Protein AF-D3FX40-F1 (afdb_monomer)

Organism: Alkalihalophilus pseudofirmus (strain ATCC BAA-2126 / JCM 17055 / OF4) (NCBI:txid398511)

Solvent-accessible surface area (backbone atoms only — not comparable to full-atom values): 7999 Å² total; per-residue (Å²): 131,89,58,64,46,69,44,58,68,62,71,61,74,49,75,38,44,51,68,60,47,36,52,53,53,48,54,46,48,52,51,49,53,47,35,70,75,65,71,54,86,70,60,86,61,83,79,77,62,62,65,38,66,39,65,42,65,56,56,51,34,35,78,68,66,75,41,50,59,58,32,46,49,54,51,53,51,51,36,50,46,24,60,74,68,75,34,56,63,35,71,66,56,57,68,57,53,33,62,36,25,64,44,52,60,68,56,53,53,51,29,52,58,46,37,42,71,72,63,60,29,44,78,46,97,52,88,62,24,38,27,42,64,82,50,37,80,78,77,111

Secondary structure (DSSP, 8-state):
---EEEEEGGGGSS-B-HHHHHHHHHHHHHHHHHHHHH-----TTTT---EEEEETHHHHHHHTTSS-HHHHHHHHHHHHHHHHHT-SEEE--HHHHHHHBS--HHHHHHHHHHHHHTTSEEE-SSTTEEEEHHHHHHH-

Structure (mmCIF, N/CA/C/O backbone):
data_AF-D3FX40-F1
#
_entry.id   AF-D3FX40-F1
#
loop_
_atom_site.group_PDB
_atom_site.id
_atom_site.type_symbol
_atom_site.label_atom_id
_atom_site.label_alt_id
_atom_site.label_comp_id
_atom_site.label_asym_id
_atom_site.label_entity_id
_atom_site.label_seq_id
_atom_site.pdbx_PDB_ins_code
_atom_site.Cartn_x
_atom_site.Cartn_y
_atom_site.Cartn_z
_atom_site.occupancy
_atom_site.B_iso_or_equiv
_atom_site.auth_seq_id
_atom_site.auth_comp_id
_atom_site.auth_asym_id
_atom_site.auth_atom_id
_atom_site.pdbx_PDB_model_num
ATOM 1 N N . MET A 1 1 ? 12.393 -17.146 1.574 1.00 47.09 1 MET A N 1
ATOM 2 C CA . MET A 1 1 ? 13.129 -15.875 1.723 1.00 47.09 1 MET A CA 1
ATOM 3 C C . MET A 1 1 ? 12.107 -14.792 1.433 1.00 47.09 1 MET A C 1
ATOM 5 O O . MET A 1 1 ? 11.346 -14.981 0.495 1.00 47.09 1 MET A O 1
ATOM 9 N N . LEU A 1 2 ? 11.959 -13.792 2.302 1.00 58.12 2 LEU A N 1
ATOM 10 C CA . LEU A 1 2 ? 11.044 -12.677 2.045 1.00 58.12 2 LEU A CA 1
ATOM 11 C C . LEU A 1 2 ? 11.706 -11.783 1.001 1.00 58.12 2 LEU A C 1
ATOM 13 O O . LEU A 1 2 ? 12.700 -11.129 1.311 1.00 58.12 2 LEU A O 1
ATOM 17 N N . ASP A 1 3 ? 11.183 -11.798 -0.220 1.00 81.44 3 ASP A N 1
ATOM 18 C CA . ASP A 1 3 ? 11.642 -10.888 -1.261 1.00 81.44 3 ASP A CA 1
ATOM 19 C C . ASP A 1 3 ? 11.013 -9.523 -0.992 1.00 81.44 3 ASP A C 1
ATOM 21 O O . ASP A 1 3 ? 9.795 -9.347 -1.072 1.00 81.44 3 ASP A O 1
ATOM 25 N N . LEU A 1 4 ? 11.844 -8.555 -0.617 1.00 87.00 4 LEU A N 1
ATOM 26 C CA . LEU A 1 4 ? 11.444 -7.186 -0.310 1.00 87.00 4 LEU A CA 1
ATOM 27 C C . LEU A 1 4 ? 12.055 -6.256 -1.349 1.00 87.00 4 LEU A C 1
ATOM 29 O O . LEU A 1 4 ? 13.220 -6.416 -1.709 1.00 87.00 4 LEU A O 1
ATOM 33 N N . PHE A 1 5 ? 11.304 -5.239 -1.748 1.00 89.06 5 PHE A N 1
ATOM 34 C CA . PHE A 1 5 ? 11.846 -4.109 -2.488 1.00 89.06 5 PHE A CA 1
ATOM 35 C C . PHE A 1 5 ? 11.755 -2.838 -1.648 1.00 89.06 5 PHE A C 1
ATOM 37 O O . PHE A 1 5 ? 10.971 -2.723 -0.702 1.00 89.06 5 PHE A O 1
ATOM 44 N N . ILE A 1 6 ? 12.632 -1.895 -1.957 1.00 90.06 6 ILE A N 1
ATOM 45 C CA . ILE A 1 6 ? 12.863 -0.692 -1.168 1.00 90.06 6 ILE A CA 1
ATOM 46 C C . ILE A 1 6 ? 12.183 0.485 -1.858 1.00 90.06 6 ILE A C 1
ATOM 48 O O . ILE A 1 6 ? 12.378 0.698 -3.052 1.00 90.06 6 ILE A O 1
ATOM 52 N N . LEU A 1 7 ? 11.419 1.276 -1.110 1.00 92.06 7 LEU A N 1
ATOM 53 C CA . LEU A 1 7 ? 10.817 2.511 -1.610 1.00 92.06 7 LEU A CA 1
ATOM 54 C C . LEU A 1 7 ? 11.226 3.719 -0.758 1.00 92.06 7 LEU A C 1
ATOM 56 O O . LEU A 1 7 ? 11.371 3.596 0.464 1.00 92.06 7 LEU A O 1
ATOM 60 N N . PRO A 1 8 ? 11.385 4.905 -1.371 1.00 92.25 8 PRO A N 1
ATOM 61 C CA . PRO A 1 8 ? 11.698 6.128 -0.646 1.00 92.25 8 PRO A CA 1
ATOM 62 C C . PRO A 1 8 ? 10.507 6.578 0.204 1.00 92.25 8 PRO A C 1
ATOM 64 O O . PRO A 1 8 ? 9.361 6.598 -0.249 1.00 92.25 8 PRO A O 1
ATOM 67 N N . THR A 1 9 ? 10.766 7.023 1.434 1.00 91.81 9 THR A N 1
ATOM 68 C CA . THR A 1 9 ? 9.706 7.542 2.324 1.00 91.81 9 THR A CA 1
ATOM 69 C C . THR A 1 9 ? 9.006 8.787 1.773 1.00 91.81 9 THR A C 1
ATOM 71 O O . THR A 1 9 ? 7.892 9.094 2.199 1.00 91.81 9 THR A O 1
ATOM 74 N N . SER A 1 10 ? 9.611 9.488 0.807 1.00 91.75 10 SER A N 1
ATOM 75 C CA . SER A 1 10 ? 8.997 10.641 0.149 1.00 91.75 10 SER A CA 1
ATOM 76 C C . SER A 1 10 ? 7.951 10.312 -0.915 1.00 91.75 10 SER A C 1
ATOM 78 O O . SER A 1 10 ? 7.312 11.244 -1.406 1.00 91.75 10 SER A O 1
ATOM 80 N N . LEU A 1 11 ? 7.714 9.033 -1.237 1.00 93.00 11 LEU A N 1
ATOM 81 C CA . LEU A 1 11 ? 6.785 8.609 -2.295 1.00 93.00 11 LEU A CA 1
ATOM 82 C C . LEU A 1 11 ? 5.395 9.269 -2.187 1.00 93.00 11 LEU A C 1
ATOM 84 O O . LEU A 1 11 ? 4.809 9.659 -3.190 1.00 93.00 11 LEU A O 1
ATOM 88 N N . PHE A 1 12 ? 4.898 9.477 -0.962 1.00 93.19 12 PHE A N 1
ATOM 89 C CA . PHE A 1 12 ? 3.592 10.098 -0.685 1.00 93.19 12 PHE A CA 1
ATOM 90 C C . PHE A 1 12 ? 3.678 11.562 -0.210 1.00 93.19 12 PHE A C 1
ATOM 92 O O . PHE A 1 12 ? 2.740 12.079 0.406 1.00 93.19 12 PHE A O 1
ATOM 99 N N . ASN A 1 13 ? 4.802 12.248 -0.450 1.00 90.31 13 ASN A N 1
ATOM 100 C CA . ASN A 1 13 ? 4.948 13.678 -0.140 1.00 90.31 13 ASN A CA 1
ATOM 101 C C . ASN A 1 13 ? 4.304 14.577 -1.203 1.00 90.31 13 ASN A C 1
ATOM 103 O O . ASN A 1 13 ? 4.037 15.750 -0.936 1.00 90.31 13 ASN A O 1
ATOM 107 N N . GLN A 1 14 ? 4.059 14.043 -2.398 1.00 86.94 14 GLN A N 1
ATOM 108 C CA . GLN A 1 14 ? 3.426 14.752 -3.503 1.00 86.94 14 GLN A CA 1
ATOM 109 C C . GLN A 1 14 ? 1.997 14.243 -3.700 1.00 86.94 14 GLN A C 1
ATOM 111 O O . GLN A 1 14 ? 1.740 13.046 -3.613 1.00 86.94 14 GLN A O 1
ATOM 116 N N . SER A 1 15 ? 1.064 15.158 -3.986 1.00 90.44 15 SER A N 1
ATOM 117 C CA . SER A 1 15 ? -0.341 14.816 -4.246 1.00 90.44 15 SER A CA 1
ATOM 118 C C . SER A 1 15 ? -0.515 14.259 -5.660 1.00 90.44 15 SER A C 1
ATOM 120 O O . SER A 1 15 ? -0.973 14.963 -6.566 1.00 90.44 15 SER A O 1
ATOM 122 N N . LEU A 1 16 ? -0.110 13.000 -5.821 1.00 92.56 16 LEU A N 1
ATOM 123 C CA . LEU A 1 16 ? -0.165 12.218 -7.053 1.00 92.56 16 LEU A CA 1
ATOM 124 C C . LEU A 1 16 ? -1.458 11.391 -7.143 1.00 92.56 16 LEU A C 1
ATOM 126 O O . LEU A 1 16 ? -2.111 11.087 -6.137 1.00 92.56 16 LEU A O 1
ATOM 130 N N . THR A 1 17 ? -1.853 11.060 -8.366 1.00 93.38 17 THR A N 1
ATOM 131 C CA . THR A 1 17 ? -2.906 10.086 -8.681 1.00 93.38 17 THR A CA 1
ATOM 132 C C . THR A 1 17 ? -2.441 8.655 -8.403 1.00 93.38 17 THR A C 1
ATOM 134 O O . THR A 1 17 ? -1.255 8.400 -8.213 1.00 93.38 17 THR A O 1
ATOM 137 N N . ASP A 1 18 ? -3.376 7.707 -8.370 1.00 91.75 18 ASP A N 1
ATOM 138 C CA . ASP A 1 18 ? -3.062 6.278 -8.284 1.00 91.75 18 ASP A CA 1
ATOM 139 C C . ASP A 1 18 ? -2.200 5.802 -9.456 1.00 91.75 18 ASP A C 1
ATOM 141 O O . ASP A 1 18 ? -1.260 5.053 -9.223 1.00 91.75 18 ASP A O 1
ATOM 145 N N . ALA A 1 19 ? -2.461 6.274 -10.678 1.00 94.94 19 ALA A N 1
ATOM 146 C CA . ALA A 1 19 ? -1.657 5.919 -11.848 1.00 94.94 19 ALA A CA 1
ATOM 147 C C . ALA A 1 19 ? -0.210 6.434 -11.743 1.00 94.94 19 ALA A C 1
ATOM 149 O O . ALA A 1 19 ? 0.728 5.674 -11.950 1.00 94.94 19 ALA A O 1
ATOM 150 N N . GLU A 1 20 ? -0.018 7.696 -11.346 1.00 96.38 20 GLU A N 1
ATOM 151 C CA . GLU A 1 20 ? 1.324 8.275 -11.163 1.00 96.38 20 GLU A CA 1
ATOM 152 C C . GLU A 1 20 ? 2.098 7.581 -10.027 1.00 96.38 20 GLU A C 1
ATOM 154 O O . GLU A 1 20 ? 3.296 7.333 -10.149 1.00 96.38 20 GLU A O 1
ATOM 159 N N . LEU A 1 21 ? 1.424 7.242 -8.920 1.00 95.56 21 LEU A N 1
ATOM 160 C CA . LEU A 1 21 ? 2.043 6.489 -7.822 1.00 95.56 21 LEU A CA 1
ATOM 161 C C . LEU A 1 21 ? 2.406 5.070 -8.248 1.00 95.56 21 LEU A C 1
ATOM 163 O O . LEU A 1 21 ? 3.479 4.591 -7.900 1.00 95.56 21 LEU A O 1
ATOM 167 N N . TYR A 1 22 ? 1.520 4.413 -8.991 1.00 95.25 22 TYR A N 1
ATOM 168 C CA . TYR A 1 22 ? 1.756 3.092 -9.554 1.00 95.25 22 TYR A CA 1
ATOM 169 C C . TYR A 1 22 ? 2.994 3.086 -10.460 1.00 95.25 22 TYR A C 1
ATOM 171 O O . TYR A 1 22 ? 3.879 2.253 -10.276 1.00 95.25 22 TYR A O 1
ATOM 179 N N . GLU A 1 23 ? 3.101 4.051 -11.378 1.00 95.12 23 GLU A N 1
ATOM 180 C CA . GLU A 1 23 ? 4.266 4.197 -12.257 1.00 95.12 23 GLU A CA 1
ATOM 181 C C . GLU A 1 23 ? 5.560 4.410 -11.463 1.00 95.12 23 GLU A C 1
ATOM 183 O O . GLU A 1 23 ? 6.573 3.777 -11.758 1.00 95.12 23 GLU A O 1
ATOM 188 N N . GLU A 1 24 ? 5.544 5.258 -10.429 1.00 93.88 24 GLU A N 1
ATOM 189 C CA . GLU A 1 24 ? 6.738 5.495 -9.612 1.00 93.88 24 GLU A CA 1
ATOM 190 C C . GLU A 1 24 ? 7.122 4.256 -8.785 1.00 93.88 24 GLU A C 1
ATOM 192 O O . GLU A 1 24 ? 8.307 3.946 -8.684 1.00 93.88 24 GLU A O 1
ATOM 197 N N . ILE A 1 25 ? 6.153 3.499 -8.253 1.00 94.19 25 ILE A N 1
ATOM 198 C CA . ILE A 1 25 ? 6.414 2.217 -7.573 1.00 94.19 25 ILE A CA 1
ATOM 199 C C . ILE A 1 25 ? 7.131 1.250 -8.524 1.00 94.19 25 ILE A C 1
ATOM 201 O O . ILE A 1 25 ? 8.177 0.705 -8.167 1.00 94.19 25 ILE A O 1
ATOM 205 N N . TYR A 1 26 ? 6.608 1.076 -9.739 1.00 92.44 26 TYR A N 1
ATOM 206 C CA . TYR A 1 26 ? 7.176 0.156 -10.723 1.00 92.44 26 TYR A CA 1
ATOM 207 C C . TYR A 1 26 ? 8.543 0.596 -11.227 1.00 92.44 26 TYR A C 1
ATOM 209 O O . TYR A 1 26 ? 9.463 -0.210 -11.297 1.00 92.44 26 TYR A O 1
ATOM 217 N N . LYS A 1 27 ? 8.738 1.891 -11.459 1.00 91.69 27 LYS A N 1
ATOM 218 C CA . LYS A 1 27 ? 10.045 2.440 -11.823 1.00 91.69 27 LYS A CA 1
ATOM 219 C C . LYS A 1 27 ? 11.119 2.138 -10.774 1.00 91.69 27 LYS A C 1
ATOM 221 O O . LYS A 1 27 ? 12.261 1.845 -11.128 1.00 91.69 27 LYS A O 1
ATOM 226 N N . GLN A 1 28 ? 10.779 2.214 -9.485 1.00 89.81 28 GLN A N 1
ATOM 227 C CA . GLN A 1 28 ? 11.711 1.865 -8.406 1.00 89.81 28 GLN A CA 1
ATOM 228 C C . GLN A 1 28 ? 11.942 0.353 -8.307 1.00 89.81 28 GLN A C 1
ATOM 230 O O . GLN A 1 28 ? 13.052 -0.068 -7.975 1.00 89.81 28 GLN A O 1
ATOM 235 N N . PHE A 1 29 ? 10.922 -0.459 -8.584 1.00 89.62 29 PHE A N 1
ATOM 236 C CA . PHE A 1 29 ? 11.043 -1.914 -8.644 1.00 89.62 29 PHE A CA 1
ATOM 237 C C . PHE A 1 29 ? 11.948 -2.356 -9.805 1.00 89.62 29 PHE A C 1
ATOM 239 O O . PHE A 1 29 ? 12.932 -3.057 -9.574 1.00 89.62 29 PHE A O 1
ATOM 246 N N . ASP A 1 30 ? 11.700 -1.866 -11.019 1.00 87.94 30 ASP A N 1
ATOM 247 C CA . ASP A 1 30 ? 12.480 -2.186 -12.220 1.00 87.94 30 ASP A CA 1
ATOM 248 C C . ASP A 1 30 ? 13.949 -1.798 -12.048 1.00 87.94 30 ASP A C 1
ATOM 250 O O . ASP A 1 30 ? 14.842 -2.603 -12.311 1.00 87.94 30 ASP A O 1
ATOM 254 N N . LYS A 1 31 ? 14.214 -0.609 -11.490 1.00 85.81 31 LYS A N 1
ATOM 255 C CA . LYS A 1 31 ? 15.578 -0.178 -11.163 1.00 85.81 31 LYS A CA 1
ATOM 256 C C . LYS A 1 31 ? 16.286 -1.172 -10.236 1.00 85.81 31 LYS A C 1
ATOM 258 O O . LYS A 1 31 ? 17.461 -1.465 -10.432 1.00 85.81 31 LYS A O 1
ATOM 263 N N . GLN A 1 32 ? 15.591 -1.690 -9.222 1.00 85.06 32 GLN A N 1
ATOM 264 C CA . GLN A 1 32 ? 16.158 -2.665 -8.285 1.00 85.06 32 GLN A CA 1
ATOM 265 C C . GLN A 1 32 ? 16.435 -4.013 -8.948 1.00 85.06 32 GLN A C 1
ATOM 267 O O . GLN A 1 32 ? 17.479 -4.612 -8.687 1.00 85.06 32 GLN A O 1
ATOM 272 N N . VAL A 1 33 ? 15.541 -4.464 -9.829 1.00 83.50 33 VAL A N 1
ATOM 273 C CA . VAL A 1 33 ? 15.738 -5.679 -10.628 1.00 83.50 33 VAL A CA 1
ATOM 274 C C .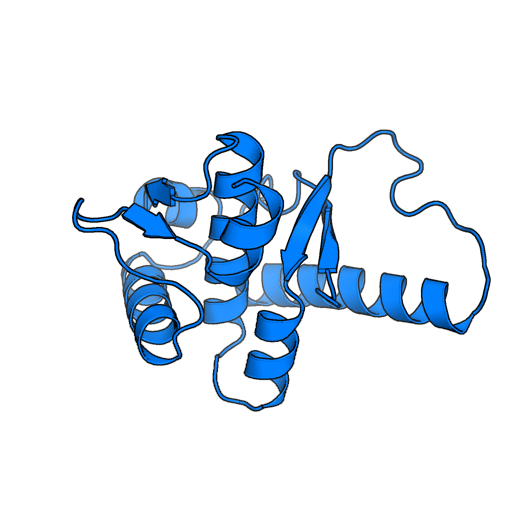 VAL A 1 33 ? 16.957 -5.527 -11.541 1.00 83.50 33 VAL A C 1
ATOM 276 O O . VAL A 1 33 ? 17.817 -6.407 -11.562 1.00 83.50 33 VAL A O 1
ATOM 279 N N . GLU A 1 34 ? 17.093 -4.398 -12.236 1.00 80.50 34 GLU A N 1
ATOM 280 C CA . GLU A 1 34 ? 18.257 -4.103 -13.079 1.00 80.50 34 GLU A CA 1
ATOM 281 C C . GLU A 1 34 ? 19.559 -4.052 -12.272 1.00 80.50 34 GLU A C 1
ATOM 283 O O . GLU A 1 34 ? 20.559 -4.635 -12.687 1.00 80.50 34 GLU A O 1
ATOM 288 N N . THR A 1 35 ? 19.559 -3.417 -11.095 1.00 76.69 35 THR A N 1
ATOM 289 C CA . THR A 1 35 ? 20.716 -3.406 -10.185 1.00 76.69 35 THR A CA 1
ATOM 290 C C . THR A 1 35 ? 21.105 -4.821 -9.749 1.00 76.69 35 THR A C 1
ATOM 292 O O . THR A 1 35 ? 22.288 -5.165 -9.763 1.00 76.69 35 THR A O 1
ATOM 295 N N . PHE A 1 36 ? 20.124 -5.660 -9.407 1.00 73.50 36 PHE A N 1
ATOM 296 C CA . PHE A 1 36 ? 20.360 -7.041 -8.985 1.00 73.50 36 PHE A CA 1
ATOM 297 C C . PHE A 1 36 ? 20.915 -7.916 -10.120 1.00 73.50 36 PHE A C 1
ATOM 299 O O . PHE A 1 36 ? 21.833 -8.704 -9.898 1.00 73.50 36 PHE A O 1
ATOM 306 N N . LEU A 1 37 ? 20.393 -7.764 -11.341 1.00 68.50 37 LEU A N 1
ATOM 307 C CA . LEU A 1 37 ? 20.805 -8.545 -12.513 1.00 68.50 37 LEU A CA 1
ATOM 308 C C . LEU A 1 37 ? 22.093 -8.025 -13.175 1.00 68.50 37 LEU A C 1
ATOM 310 O O . LEU A 1 37 ? 22.832 -8.805 -13.775 1.00 68.50 37 LEU A O 1
ATOM 314 N N . GLY A 1 38 ? 22.359 -6.720 -13.088 1.00 59.09 38 GLY A N 1
ATOM 315 C CA . GLY A 1 38 ? 23.436 -6.028 -13.801 1.00 59.09 38 GLY A CA 1
ATOM 316 C C . GLY A 1 38 ? 24.739 -5.851 -13.019 1.00 59.09 38 GLY A C 1
ATOM 317 O O . GLY A 1 38 ? 25.741 -5.446 -13.606 1.00 59.09 38 GLY A O 1
ATOM 318 N N . GLY A 1 39 ? 24.762 -6.136 -11.711 1.00 52.75 39 GLY A N 1
ATOM 319 C CA . GLY A 1 39 ? 25.968 -6.038 -10.873 1.00 52.75 39 GLY A CA 1
ATOM 320 C C . GLY A 1 39 ? 26.533 -4.618 -10.710 1.00 52.75 39 GLY A C 1
ATOM 321 O O . GLY A 1 39 ? 27.610 -4.443 -10.139 1.00 52.75 39 GLY A O 1
ATOM 322 N N . THR A 1 40 ? 25.839 -3.594 -11.205 1.00 48.47 40 THR A N 1
ATOM 323 C CA . THR A 1 40 ? 26.202 -2.192 -11.000 1.00 48.47 40 THR A CA 1
ATOM 324 C C . THR A 1 40 ? 25.785 -1.768 -9.603 1.00 48.47 40 THR A C 1
ATOM 326 O O . THR A 1 40 ? 24.607 -1.552 -9.340 1.00 48.47 40 THR A O 1
ATOM 329 N N . ASP A 1 41 ? 26.782 -1.643 -8.729 1.00 45.00 41 ASP A N 1
ATOM 330 C CA . ASP A 1 41 ? 26.724 -1.206 -7.328 1.00 45.00 41 ASP A CA 1
ATOM 331 C C . ASP A 1 41 ? 26.340 0.287 -7.196 1.00 45.00 41 ASP A C 1
ATOM 333 O O . ASP A 1 41 ? 26.971 1.082 -6.492 1.00 45.00 41 ASP A O 1
ATOM 337 N N . GLU A 1 42 ? 25.309 0.721 -7.924 1.00 47.03 42 GLU A N 1
ATOM 338 C CA . GLU A 1 42 ? 24.663 1.997 -7.669 1.00 47.03 42 GLU A CA 1
ATOM 339 C C . GLU A 1 42 ? 23.808 1.829 -6.425 1.00 47.03 42 GLU A C 1
ATOM 341 O O . GLU A 1 42 ? 22.641 1.454 -6.489 1.00 47.03 42 GLU A O 1
ATOM 346 N N . ARG A 1 43 ? 24.436 2.103 -5.278 1.00 50.06 43 ARG A N 1
ATOM 347 C CA . ARG A 1 43 ? 23.805 2.323 -3.975 1.00 50.06 43 ARG A CA 1
ATOM 348 C C . ARG A 1 43 ? 22.401 2.904 -4.148 1.00 50.06 43 ARG A C 1
ATOM 350 O O . ARG A 1 43 ? 22.247 4.121 -4.309 1.00 50.06 43 ARG A O 1
ATOM 357 N N . LEU A 1 44 ? 21.396 2.031 -4.091 1.00 51.97 44 LEU A N 1
ATOM 358 C CA . LEU A 1 44 ? 19.998 2.402 -3.942 1.00 51.97 44 LEU A CA 1
ATOM 359 C C . LEU A 1 44 ? 19.946 3.337 -2.725 1.00 51.97 44 LEU A C 1
ATOM 361 O O . LEU A 1 44 ? 20.290 2.937 -1.615 1.00 51.9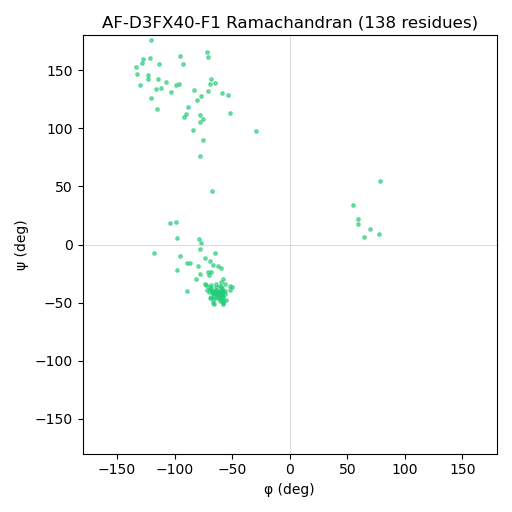7 44 LEU A O 1
ATOM 365 N N . ASN A 1 45 ? 19.614 4.609 -2.968 1.00 51.25 45 ASN A N 1
ATOM 366 C CA . ASN A 1 45 ? 19.615 5.727 -2.010 1.00 51.25 45 ASN A CA 1
ATOM 367 C C . ASN A 1 45 ? 20.974 6.366 -1.671 1.00 51.25 45 ASN A C 1
ATOM 369 O O . ASN A 1 45 ? 21.319 6.576 -0.508 1.00 51.25 45 ASN A O 1
ATOM 373 N N . SER A 1 46 ? 21.716 6.811 -2.685 1.00 46.59 46 SER A N 1
ATOM 374 C CA . SER A 1 46 ? 22.942 7.613 -2.511 1.00 46.59 46 SER A CA 1
ATOM 375 C C . SER A 1 46 ? 22.713 9.003 -1.876 1.00 46.59 46 SER A C 1
ATOM 377 O O . SER A 1 46 ? 23.679 9.673 -1.517 1.00 46.59 46 SER A O 1
ATOM 379 N N . ASN A 1 47 ? 21.455 9.425 -1.687 1.00 55.09 47 ASN A N 1
ATOM 380 C CA . ASN A 1 47 ? 21.089 10.756 -1.183 1.00 55.09 47 ASN A CA 1
ATOM 381 C C . ASN A 1 47 ? 20.783 10.813 0.329 1.00 55.09 47 ASN A C 1
ATOM 383 O O . ASN A 1 47 ? 20.358 11.857 0.819 1.00 55.09 47 ASN A O 1
ATOM 387 N N . GLY A 1 48 ? 20.968 9.721 1.083 1.00 63.22 48 GLY A N 1
ATOM 388 C CA . GLY A 1 48 ? 20.668 9.691 2.526 1.00 63.22 48 GLY A CA 1
ATOM 389 C C . GLY A 1 48 ? 19.170 9.744 2.860 1.00 63.22 48 GLY A C 1
ATOM 390 O O . GLY A 1 48 ? 18.792 9.980 4.009 1.00 63.22 48 GLY A O 1
ATOM 391 N N . GLU A 1 49 ? 18.313 9.530 1.863 1.00 81.06 49 GLU A N 1
ATOM 392 C CA . GLU A 1 49 ? 16.869 9.460 2.033 1.00 81.06 49 GLU A CA 1
ATOM 393 C C . GLU A 1 49 ? 16.466 8.176 2.771 1.00 81.06 49 GLU A C 1
ATOM 395 O O . GLU A 1 49 ? 16.909 7.074 2.435 1.00 81.06 49 GLU A O 1
ATOM 400 N N . LYS A 1 50 ? 15.603 8.311 3.788 1.00 85.69 50 LYS A N 1
ATOM 401 C CA . LYS A 1 50 ? 15.038 7.152 4.487 1.00 85.69 50 LYS A CA 1
ATOM 402 C C . LYS A 1 50 ? 14.158 6.355 3.533 1.00 85.69 50 LYS A C 1
ATOM 404 O O . LYS A 1 50 ? 13.350 6.931 2.804 1.00 85.69 50 LYS A O 1
ATOM 409 N N . SER A 1 51 ? 14.264 5.038 3.615 1.00 89.56 51 SER A N 1
ATOM 410 C CA . SER A 1 51 ? 13.475 4.118 2.803 1.00 89.56 51 SER A CA 1
ATOM 411 C C . SER A 1 51 ? 12.786 3.072 3.660 1.00 89.56 51 SER A C 1
ATOM 413 O O . SER A 1 51 ? 13.237 2.785 4.769 1.00 89.56 51 SER A O 1
ATOM 415 N N . PHE A 1 52 ? 11.697 2.524 3.135 1.00 91.25 52 PHE A N 1
ATOM 416 C CA . PHE A 1 52 ? 10.910 1.472 3.762 1.00 91.25 52 PHE A CA 1
ATOM 417 C C . PHE A 1 52 ? 10.837 0.242 2.856 1.00 91.25 52 PHE A C 1
ATOM 419 O O . PHE A 1 52 ? 11.091 0.327 1.654 1.00 91.25 52 PHE A O 1
ATOM 426 N N . PHE A 1 53 ? 10.514 -0.901 3.455 1.00 90.12 53 PHE A N 1
ATOM 427 C CA . PHE A 1 53 ? 10.422 -2.177 2.756 1.00 90.12 53 PHE A CA 1
ATOM 428 C C . PHE A 1 53 ? 8.982 -2.472 2.364 1.00 90.12 53 PHE A C 1
ATOM 430 O O . PHE A 1 53 ? 8.062 -2.292 3.166 1.00 90.12 53 PHE A O 1
ATOM 437 N N . VAL A 1 54 ? 8.811 -2.974 1.148 1.00 92.69 54 VAL A N 1
ATOM 438 C CA . VAL A 1 54 ? 7.548 -3.498 0.646 1.00 92.69 54 VAL A CA 1
ATOM 439 C C . VAL A 1 54 ? 7.745 -4.963 0.259 1.00 92.69 54 VAL A C 1
ATOM 441 O O . VAL A 1 54 ? 8.657 -5.280 -0.507 1.00 92.69 54 VAL A O 1
ATOM 444 N N . PRO A 1 55 ? 6.915 -5.872 0.786 1.00 91.94 55 PRO A N 1
ATOM 445 C CA . PRO A 1 55 ? 6.872 -7.261 0.346 1.00 91.94 55 PRO A CA 1
ATOM 446 C C . PRO A 1 55 ? 6.541 -7.405 -1.149 1.00 91.94 55 PRO A C 1
ATOM 448 O O . PRO A 1 55 ? 5.578 -6.823 -1.650 1.00 91.94 55 PRO A O 1
ATOM 451 N N . SER A 1 56 ? 7.340 -8.199 -1.867 1.00 89.19 56 SER A N 1
ATOM 452 C CA . SER A 1 56 ? 7.196 -8.411 -3.319 1.00 89.19 56 SER A CA 1
ATOM 453 C C . SER A 1 56 ? 5.999 -9.293 -3.681 1.00 89.19 56 SER A C 1
ATOM 455 O O . SER A 1 56 ? 5.610 -9.339 -4.843 1.00 89.19 56 SER A O 1
ATOM 457 N N . ASN A 1 57 ? 5.374 -9.959 -2.704 1.00 88.69 57 ASN A N 1
ATOM 458 C CA . ASN A 1 57 ? 4.110 -10.680 -2.892 1.00 88.69 57 ASN A CA 1
ATOM 459 C C . ASN A 1 57 ? 3.003 -9.762 -3.435 1.00 88.69 57 ASN A C 1
ATOM 461 O O . ASN A 1 57 ? 2.212 -10.210 -4.252 1.00 88.69 57 ASN A O 1
ATOM 465 N N . ALA A 1 58 ? 2.973 -8.482 -3.052 1.00 91.00 58 ALA A N 1
ATOM 466 C CA . ALA A 1 58 ? 1.999 -7.533 -3.583 1.00 91.00 58 ALA A CA 1
ATOM 467 C C . ALA A 1 58 ? 2.245 -7.224 -5.066 1.00 91.00 58 ALA A C 1
ATOM 469 O O . ALA A 1 58 ? 1.293 -7.069 -5.822 1.00 91.00 58 ALA A O 1
ATOM 470 N N . ILE A 1 59 ? 3.510 -7.187 -5.495 1.00 91.06 59 ILE A N 1
ATOM 471 C CA . ILE A 1 59 ? 3.873 -7.058 -6.913 1.00 91.06 59 ILE A CA 1
ATOM 472 C C . ILE A 1 59 ? 3.489 -8.335 -7.666 1.00 91.06 59 ILE A C 1
ATOM 474 O O . ILE A 1 59 ? 2.868 -8.263 -8.719 1.00 91.06 59 ILE A O 1
ATOM 478 N N . ALA A 1 60 ? 3.786 -9.509 -7.104 1.00 90.44 60 ALA A N 1
ATOM 479 C CA . ALA A 1 60 ? 3.402 -10.788 -7.698 1.00 90.44 60 ALA A CA 1
ATOM 480 C C . ALA A 1 60 ? 1.875 -10.942 -7.834 1.00 90.44 60 ALA A C 1
ATOM 482 O O . ALA A 1 60 ? 1.408 -11.385 -8.878 1.00 90.44 60 ALA A O 1
ATOM 483 N N . ALA A 1 61 ? 1.109 -10.538 -6.817 1.00 91.94 61 ALA A N 1
ATOM 484 C CA . ALA A 1 61 ? -0.352 -10.541 -6.838 1.00 91.94 61 ALA A CA 1
ATOM 485 C C . ALA A 1 61 ? -0.910 -9.579 -7.900 1.00 91.94 61 ALA A C 1
ATOM 487 O O . ALA A 1 61 ? -1.900 -9.885 -8.559 1.00 91.94 61 ALA A O 1
ATOM 488 N N . GLU A 1 62 ? -0.271 -8.424 -8.105 1.00 94.38 62 GLU A N 1
ATOM 489 C CA . GLU A 1 62 ? -0.672 -7.477 -9.150 1.00 94.38 62 GLU A CA 1
ATOM 490 C C . GLU A 1 62 ? -0.371 -8.030 -10.552 1.00 94.38 62 GLU A C 1
ATOM 492 O O . GLU A 1 62 ? -1.269 -8.072 -11.389 1.00 94.38 62 GLU A O 1
ATOM 497 N N . TYR A 1 63 ? 0.824 -8.592 -10.773 1.00 90.56 63 TYR A N 1
ATOM 498 C CA . TYR A 1 63 ? 1.161 -9.308 -12.012 1.00 90.56 63 TYR A CA 1
ATOM 499 C C . TYR A 1 63 ? 0.248 -10.511 -12.286 1.00 90.56 63 TYR A C 1
ATOM 501 O O . TYR A 1 63 ? 0.001 -10.849 -13.443 1.00 90.56 63 TYR A O 1
ATOM 509 N N . GLY A 1 64 ? -0.229 -11.174 -11.231 1.00 92.44 64 GLY A N 1
ATOM 510 C CA . GLY A 1 64 ? -1.200 -12.265 -11.300 1.00 92.44 64 GLY A CA 1
ATOM 511 C C . GLY A 1 64 ? -2.640 -11.808 -11.545 1.00 92.44 64 GLY A C 1
ATOM 512 O O . GLY 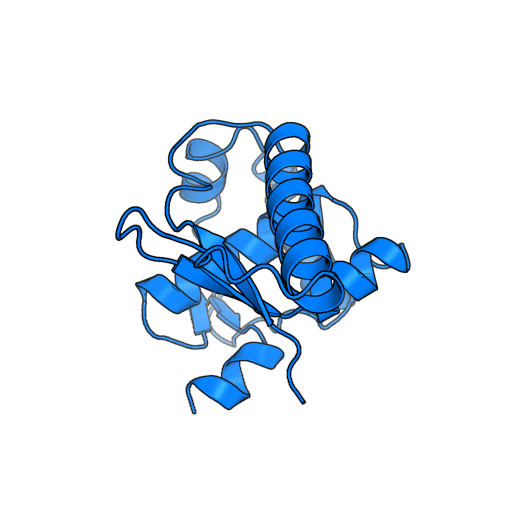A 1 64 ? -3.531 -12.652 -11.585 1.00 92.44 64 GLY A O 1
ATOM 513 N N . GLU A 1 65 ? -2.875 -10.499 -11.693 1.00 92.06 65 GLU A N 1
ATOM 514 C CA . GLU A 1 65 ? -4.197 -9.867 -11.803 1.00 92.06 65 GLU A CA 1
ATOM 515 C C . GLU A 1 65 ? -5.114 -10.121 -10.585 1.00 92.06 65 GLU A C 1
ATOM 517 O O . GLU A 1 65 ? -6.328 -9.910 -10.650 1.00 92.06 65 GLU A O 1
ATOM 522 N N . GLU A 1 66 ? -4.547 -10.544 -9.451 1.00 94.94 66 GLU A N 1
ATOM 523 C CA . GLU A 1 66 ? -5.268 -10.768 -8.192 1.00 94.94 66 GLU A CA 1
ATOM 524 C C . GLU A 1 66 ? -5.633 -9.433 -7.537 1.00 94.94 66 GLU A C 1
ATOM 526 O O . GLU A 1 66 ? -6.704 -9.282 -6.950 1.00 94.94 66 GLU A O 1
ATOM 531 N N . ILE A 1 67 ? -4.769 -8.427 -7.692 1.00 95.69 67 ILE A N 1
ATOM 532 C CA . ILE A 1 67 ? -5.009 -7.056 -7.244 1.00 95.69 67 ILE A CA 1
ATOM 533 C C . ILE A 1 67 ? -4.793 -6.056 -8.380 1.00 95.69 67 ILE A C 1
ATOM 535 O O . ILE A 1 67 ? -4.120 -6.336 -9.362 1.00 95.69 67 ILE A O 1
ATOM 539 N N . ARG A 1 68 ? -5.370 -4.859 -8.253 1.00 96.12 68 ARG A N 1
ATOM 540 C CA . ARG A 1 68 ? -5.210 -3.770 -9.231 1.00 96.12 68 ARG A CA 1
ATOM 541 C C . ARG A 1 68 ? -4.096 -2.822 -8.796 1.00 96.12 68 ARG A C 1
ATOM 543 O O . ARG A 1 68 ? -3.828 -2.697 -7.603 1.00 96.12 68 ARG A O 1
ATOM 550 N N . GLY A 1 69 ? -3.586 -2.005 -9.715 1.00 95.12 69 GLY A N 1
ATOM 551 C CA . GLY A 1 69 ? -2.592 -0.973 -9.388 1.00 95.12 69 GLY A CA 1
ATOM 552 C C . GLY A 1 69 ? -2.979 -0.039 -8.228 1.00 95.12 69 GLY A C 1
ATOM 553 O O . GLY A 1 69 ? -2.160 0.253 -7.362 1.00 95.12 69 GLY A O 1
ATOM 554 N N . ILE A 1 70 ? -4.251 0.364 -8.121 1.00 96.75 70 ILE A N 1
ATOM 555 C CA . ILE A 1 70 ? -4.731 1.149 -6.968 1.00 96.75 70 ILE A CA 1
ATOM 556 C C . ILE A 1 70 ? -4.655 0.378 -5.639 1.00 96.75 70 ILE A C 1
ATOM 558 O O . ILE A 1 70 ? -4.403 0.970 -4.590 1.00 96.75 70 ILE A O 1
ATOM 562 N N . ASP A 1 71 ? -4.864 -0.936 -5.675 1.00 97.62 71 ASP A N 1
ATOM 563 C CA . ASP A 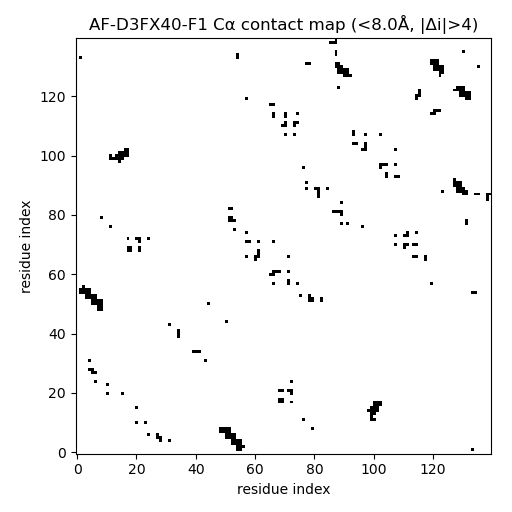1 71 ? -4.780 -1.794 -4.498 1.00 97.62 71 ASP A CA 1
ATOM 564 C C . ASP A 1 71 ? -3.315 -1.919 -4.055 1.00 97.62 71 ASP A C 1
ATOM 566 O O . ASP A 1 71 ? -3.029 -1.762 -2.868 1.00 97.62 71 ASP A O 1
ATOM 570 N N . LEU A 1 72 ? -2.383 -2.056 -5.008 1.00 97.00 72 LEU A N 1
ATOM 571 C CA . LEU A 1 72 ? -0.942 -1.995 -4.755 1.00 97.00 72 LEU A CA 1
ATOM 572 C C . LEU A 1 72 ? -0.533 -0.657 -4.115 1.00 97.00 72 LEU A C 1
ATOM 574 O O . LEU A 1 72 ? 0.177 -0.652 -3.113 1.00 97.00 72 LEU A O 1
ATOM 578 N N . VAL A 1 73 ? -1.021 0.481 -4.620 1.00 97.50 73 VAL A N 1
ATOM 579 C CA . VAL A 1 73 ? -0.730 1.806 -4.032 1.00 97.50 73 VAL A CA 1
ATOM 580 C C . VAL A 1 73 ? -1.209 1.894 -2.577 1.00 97.50 73 VAL A C 1
ATOM 582 O O . VAL A 1 73 ? -0.487 2.395 -1.711 1.00 97.50 73 VAL A O 1
ATOM 585 N N . VAL A 1 74 ? -2.414 1.397 -2.283 1.00 97.50 74 VAL A N 1
ATOM 586 C CA . VAL A 1 74 ? -2.956 1.372 -0.913 1.00 97.50 74 VAL A CA 1
ATOM 587 C C . VAL A 1 74 ? -2.139 0.441 -0.013 1.00 97.50 74 VAL A C 1
ATOM 589 O O . VAL A 1 74 ? -1.842 0.811 1.123 1.00 97.50 74 VAL A O 1
ATOM 592 N N . TYR A 1 75 ? -1.732 -0.725 -0.516 1.00 96.62 75 TYR A N 1
ATOM 593 C CA . TYR A 1 75 ? -0.870 -1.663 0.201 1.00 96.62 75 TYR A CA 1
ATOM 594 C C . TYR A 1 75 ? 0.491 -1.040 0.544 1.00 96.62 75 TYR A C 1
ATOM 596 O O . TYR A 1 75 ? 0.905 -1.037 1.702 1.00 96.62 75 TYR A O 1
ATOM 604 N N . VAL A 1 76 ? 1.145 -0.409 -0.432 1.00 96.50 76 VAL A N 1
ATOM 605 C CA . VAL A 1 76 ? 2.423 0.294 -0.248 1.00 96.50 76 VAL A CA 1
ATOM 606 C C . VAL A 1 76 ? 2.308 1.402 0.804 1.00 96.50 76 VAL A C 1
ATOM 608 O O . VAL A 1 76 ? 3.217 1.589 1.616 1.00 96.50 76 VAL A O 1
ATOM 611 N N . TYR A 1 77 ? 1.178 2.113 0.850 1.00 96.81 77 TYR A N 1
ATOM 612 C CA . TYR A 1 77 ? 0.942 3.106 1.897 1.00 96.81 77 TYR A CA 1
ATOM 613 C C . TYR A 1 77 ? 0.861 2.483 3.297 1.00 96.81 77 TYR A C 1
ATOM 615 O O . TYR A 1 77 ? 1.391 3.048 4.254 1.00 96.81 77 TYR A O 1
ATOM 623 N N . LEU A 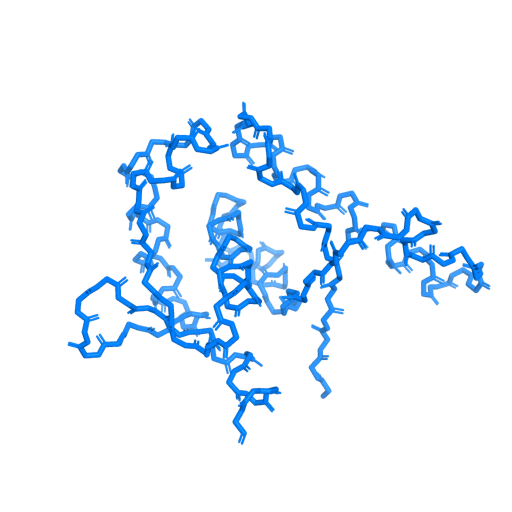1 78 ? 0.237 1.310 3.438 1.00 95.88 78 LEU A N 1
ATOM 624 C CA . LEU A 1 78 ? 0.222 0.578 4.706 1.00 95.88 78 LEU A CA 1
ATOM 625 C C . LEU A 1 78 ? 1.643 0.171 5.130 1.00 95.88 78 LEU A C 1
ATOM 627 O O . LEU A 1 78 ? 1.981 0.334 6.302 1.00 95.88 78 LEU A O 1
ATOM 631 N N . CYS A 1 79 ? 2.502 -0.264 4.199 1.00 95.12 79 CYS A N 1
ATOM 632 C CA . CYS A 1 79 ? 3.911 -0.565 4.493 1.00 95.12 79 CYS A CA 1
ATOM 633 C C . CYS A 1 79 ? 4.656 0.667 5.029 1.00 95.12 79 CYS A C 1
ATOM 635 O O . CYS A 1 79 ? 5.415 0.569 5.995 1.00 95.12 79 CYS A O 1
ATOM 637 N N . LEU A 1 80 ? 4.405 1.846 4.448 1.00 95.12 80 LEU A N 1
ATOM 638 C CA . LEU A 1 80 ? 4.966 3.105 4.940 1.00 95.12 80 LEU A CA 1
ATOM 639 C C . LEU A 1 80 ? 4.498 3.413 6.371 1.00 95.12 80 LEU A C 1
ATOM 641 O O . LEU A 1 80 ? 5.294 3.864 7.196 1.00 95.12 80 LEU A O 1
ATOM 645 N N . LEU A 1 81 ? 3.222 3.175 6.688 1.00 95.12 81 LEU A N 1
ATOM 646 C CA . LEU A 1 81 ? 2.708 3.355 8.048 1.00 95.12 81 LEU A CA 1
ATOM 647 C C . LEU A 1 81 ? 3.374 2.391 9.035 1.00 95.12 81 LEU A C 1
ATOM 649 O O . LEU A 1 81 ? 3.740 2.825 10.125 1.00 95.12 81 LEU A O 1
ATOM 653 N N . VAL A 1 82 ? 3.568 1.121 8.657 1.00 93.31 82 VAL A N 1
ATOM 654 C CA . VAL A 1 82 ? 4.271 0.121 9.485 1.00 93.31 82 VAL A CA 1
ATOM 655 C C . VAL A 1 82 ? 5.687 0.597 9.793 1.00 93.31 82 VAL A C 1
ATOM 657 O O . VAL A 1 82 ? 6.095 0.631 10.953 1.00 93.31 82 VAL A O 1
ATOM 660 N N . PHE A 1 83 ? 6.411 1.060 8.772 1.00 92.06 83 PHE A N 1
ATOM 661 C CA . PHE A 1 83 ? 7.755 1.609 8.933 1.00 92.06 83 PHE A CA 1
ATOM 662 C C . PHE A 1 83 ? 7.793 2.833 9.861 1.00 92.06 83 PHE A C 1
ATOM 664 O O . PHE A 1 83 ? 8.644 2.912 10.746 1.00 92.06 83 PHE A O 1
ATOM 671 N N . ASN A 1 84 ? 6.871 3.782 9.680 1.00 91.31 84 ASN A N 1
ATOM 672 C CA . ASN A 1 84 ? 6.839 5.018 10.466 1.00 91.31 84 ASN A CA 1
ATOM 673 C C . ASN A 1 84 ? 6.436 4.787 11.926 1.00 91.31 84 ASN A C 1
ATOM 675 O O . ASN A 1 84 ? 6.965 5.457 12.813 1.00 91.31 84 ASN A O 1
ATOM 679 N N . ASN A 1 85 ? 5.508 3.861 12.170 1.00 89.75 85 ASN A N 1
ATOM 680 C CA . ASN A 1 85 ? 5.002 3.568 13.508 1.00 89.75 85 ASN A CA 1
ATOM 681 C C . ASN A 1 85 ? 5.860 2.537 14.248 1.00 89.75 85 ASN A C 1
ATOM 683 O O . ASN A 1 85 ? 5.733 2.429 15.461 1.00 89.75 85 ASN A O 1
ATOM 687 N N . GLN A 1 86 ? 6.726 1.804 13.537 1.00 85.94 86 GLN A N 1
ATOM 688 C CA . GLN A 1 86 ? 7.480 0.665 14.073 1.00 85.94 86 GLN A CA 1
ATOM 689 C C . GLN A 1 86 ? 6.561 -0.399 14.700 1.00 85.94 86 GLN A C 1
ATOM 691 O O . GLN A 1 86 ? 6.919 -1.058 15.673 1.00 85.94 86 GLN A O 1
ATOM 696 N N . GLU A 1 87 ? 5.367 -0.564 14.128 1.00 86.44 87 GLU A N 1
ATOM 697 C CA . GLU A 1 87 ? 4.336 -1.499 14.579 1.00 86.44 87 GLU A CA 1
ATOM 698 C C . GLU A 1 87 ? 3.853 -2.332 13.391 1.00 86.44 87 GLU A C 1
ATOM 700 O O . GLU A 1 87 ? 3.600 -1.794 12.314 1.00 86.44 87 GLU A O 1
ATOM 705 N N . ASN A 1 88 ? 3.674 -3.640 13.591 1.00 82.38 88 ASN A N 1
ATOM 706 C CA . ASN A 1 88 ? 3.156 -4.548 12.562 1.00 82.38 88 ASN A CA 1
ATOM 707 C C . ASN A 1 88 ? 1.674 -4.297 12.219 1.00 82.38 88 ASN A C 1
ATOM 709 O O . ASN A 1 88 ? 1.217 -4.635 11.129 1.00 82.38 88 ASN A O 1
ATOM 713 N N . THR A 1 89 ? 0.927 -3.703 13.152 1.00 90.31 89 THR A N 1
ATOM 714 C CA . THR A 1 89 ? -0.506 -3.432 13.050 1.00 90.31 89 THR A CA 1
ATOM 715 C C . THR A 1 89 ? -0.730 -1.929 13.046 1.00 90.31 89 THR A C 1
ATOM 717 O O . THR A 1 89 ? -0.465 -1.257 14.038 1.00 90.31 89 THR A O 1
ATOM 720 N N . VAL A 1 90 ? -1.265 -1.383 11.957 1.00 93.69 90 VAL A N 1
ATOM 721 C CA . VAL A 1 90 ? -1.370 0.066 11.758 1.00 93.69 90 VAL A CA 1
ATOM 722 C C . VAL A 1 90 ? -2.793 0.522 11.520 1.00 93.69 90 VAL A C 1
ATOM 724 O O . VAL A 1 90 ? -3.577 -0.123 10.828 1.00 93.69 90 VAL A O 1
ATOM 727 N N . LYS A 1 91 ? -3.127 1.686 12.077 1.00 94.81 91 LYS A N 1
ATOM 728 C CA . LYS A 1 91 ? -4.398 2.350 11.799 1.00 94.81 91 LYS A CA 1
ATOM 729 C C . LYS A 1 91 ? -4.318 3.091 10.473 1.00 94.81 91 LYS A C 1
ATOM 731 O O . LYS A 1 91 ? -3.493 3.992 10.327 1.00 94.81 91 LYS A O 1
ATOM 736 N N . LEU A 1 92 ? -5.228 2.792 9.552 1.00 94.94 92 LEU A N 1
ATOM 737 C CA . LEU A 1 92 ? -5.333 3.544 8.307 1.00 94.94 92 LEU A CA 1
ATOM 738 C C . LEU A 1 92 ? -6.294 4.728 8.460 1.00 94.94 92 LEU A C 1
ATOM 740 O O . LEU A 1 92 ? -7.511 4.554 8.562 1.00 94.94 92 LEU A O 1
ATOM 744 N N . ASP A 1 93 ? -5.761 5.950 8.408 1.00 95.12 93 ASP A N 1
ATOM 745 C CA . ASP A 1 93 ? -6.585 7.142 8.201 1.00 95.12 93 ASP A CA 1
ATOM 746 C C . ASP A 1 93 ? -6.844 7.349 6.703 1.00 95.12 93 ASP A C 1
ATOM 748 O O . ASP A 1 93 ? -6.036 7.909 5.962 1.00 95.12 93 ASP A O 1
ATOM 752 N N . ILE A 1 94 ? -8.022 6.908 6.258 1.00 95.12 94 ILE A N 1
ATOM 753 C CA . ILE A 1 94 ? -8.478 7.050 4.869 1.00 95.12 94 ILE A CA 1
ATOM 754 C C . ILE A 1 94 ? -8.513 8.523 4.434 1.00 95.12 94 ILE A C 1
ATOM 756 O O . ILE A 1 94 ? -8.342 8.817 3.251 1.00 95.12 94 ILE A O 1
ATOM 760 N N . ASN A 1 95 ? -8.749 9.465 5.354 1.00 95.12 95 ASN A N 1
ATOM 761 C CA . ASN A 1 95 ? -8.749 10.885 5.014 1.00 95.12 95 ASN A CA 1
ATOM 762 C C . ASN A 1 95 ? -7.338 11.391 4.739 1.00 95.12 95 ASN A C 1
ATOM 764 O O . ASN A 1 95 ? -7.169 12.197 3.828 1.00 95.12 95 ASN A O 1
ATOM 768 N N . ASP A 1 96 ? -6.356 10.925 5.509 1.00 94.62 96 ASP A N 1
ATOM 769 C CA . ASP A 1 96 ? -4.957 11.293 5.315 1.00 94.62 96 ASP A CA 1
ATOM 770 C C . ASP A 1 96 ? -4.436 10.744 3.985 1.00 94.62 96 ASP A C 1
ATOM 772 O O . ASP A 1 96 ? -3.932 11.510 3.165 1.00 94.62 96 ASP A O 1
ATOM 776 N N . LEU A 1 97 ? -4.686 9.462 3.692 1.00 95.56 97 LEU A N 1
ATOM 777 C CA . LEU A 1 97 ? -4.318 8.871 2.402 1.00 95.56 97 LEU A CA 1
ATOM 778 C C . LEU A 1 97 ? -4.992 9.600 1.229 1.00 95.56 97 LEU A C 1
ATOM 780 O O . LEU A 1 97 ? -4.327 9.966 0.263 1.00 95.56 97 LEU A O 1
ATOM 784 N N . ALA A 1 98 ? -6.291 9.894 1.327 1.00 95.38 98 ALA A N 1
ATOM 785 C CA . ALA A 1 98 ? -7.016 10.639 0.294 1.00 95.38 98 ALA A CA 1
ATOM 786 C C . ALA A 1 98 ? -6.564 12.102 0.142 1.00 95.38 98 ALA A C 1
ATOM 788 O O . ALA A 1 98 ? -6.914 12.739 -0.845 1.00 95.38 98 ALA A O 1
ATOM 789 N N . LYS A 1 99 ? -5.862 12.669 1.131 1.00 93.19 99 LYS A N 1
ATOM 790 C CA . LYS A 1 99 ? -5.295 14.024 1.070 1.00 93.19 99 LYS A CA 1
ATOM 791 C C . LYS A 1 99 ? -3.883 14.008 0.487 1.00 93.19 99 LYS A C 1
ATOM 793 O O . LYS A 1 99 ? -3.523 14.904 -0.273 1.00 93.19 99 LYS A O 1
ATOM 798 N N . ARG A 1 100 ? -3.083 13.012 0.870 1.00 93.44 100 ARG A N 1
ATOM 799 C CA . ARG A 1 100 ? -1.721 12.792 0.362 1.00 93.44 100 ARG A CA 1
ATOM 800 C C . ARG A 1 100 ? -1.709 12.311 -1.078 1.00 93.44 100 ARG A C 1
ATOM 802 O O . ARG A 1 100 ? -0.735 12.527 -1.776 1.00 93.44 100 ARG A O 1
ATOM 809 N N . THR A 1 101 ? -2.803 11.712 -1.523 1.00 93.50 101 THR A N 1
ATOM 810 C CA . THR A 1 101 ? -3.003 11.245 -2.895 1.00 93.50 101 THR A CA 1
ATOM 811 C C . THR A 1 101 ? -4.217 11.938 -3.503 1.00 93.50 101 THR A C 1
ATOM 813 O O . THR A 1 101 ? -4.916 12.692 -2.831 1.00 93.50 101 THR A O 1
ATOM 816 N N . ARG A 1 102 ? -4.501 11.688 -4.779 1.00 93.12 102 ARG A N 1
ATOM 817 C CA . ARG A 1 102 ? -5.751 12.106 -5.439 1.00 93.12 102 ARG A CA 1
ATOM 818 C C . ARG A 1 102 ? -6.781 10.977 -5.512 1.00 93.12 102 ARG A C 1
ATOM 820 O O . ARG A 1 102 ? -7.717 11.038 -6.308 1.00 93.12 102 ARG A O 1
ATOM 827 N N . ILE A 1 103 ? -6.622 9.949 -4.680 1.00 95.56 103 ILE A N 1
ATOM 828 C CA . ILE A 1 103 ? -7.484 8.770 -4.667 1.00 95.56 103 ILE A CA 1
ATOM 829 C C . ILE A 1 103 ? -8.743 9.056 -3.846 1.00 95.56 103 ILE A C 1
ATOM 831 O O . ILE A 1 103 ? -8.688 9.552 -2.717 1.00 95.56 103 ILE A O 1
ATOM 835 N N . LYS A 1 104 ? -9.921 8.714 -4.382 1.00 96.88 104 LYS A N 1
ATOM 836 C CA . LYS A 1 104 ? -11.180 8.905 -3.649 1.00 96.88 104 LYS A CA 1
ATOM 837 C C . LYS A 1 104 ? -11.257 7.950 -2.459 1.00 96.88 104 LYS A C 1
ATOM 839 O O . LYS A 1 104 ? -10.971 6.762 -2.573 1.00 96.88 104 LYS A O 1
ATOM 844 N N . LYS A 1 105 ? -11.809 8.432 -1.340 1.00 97.00 105 LYS A N 1
ATOM 845 C CA . LYS A 1 105 ? -12.048 7.627 -0.124 1.00 97.00 105 LYS A CA 1
ATOM 846 C C . LYS A 1 105 ? -12.816 6.329 -0.394 1.00 97.00 105 LYS A C 1
ATOM 848 O O . LYS A 1 105 ? -12.575 5.325 0.263 1.00 97.00 105 LYS A O 1
ATOM 853 N N . THR A 1 106 ? -13.759 6.347 -1.336 1.00 97.12 106 THR A N 1
ATOM 854 C CA . THR A 1 106 ? -14.527 5.156 -1.727 1.00 97.12 106 THR A CA 1
ATOM 855 C C . THR A 1 106 ? -13.654 4.112 -2.412 1.00 97.12 106 THR A C 1
ATOM 857 O O . THR A 1 106 ? -13.794 2.934 -2.096 1.00 97.12 106 THR A O 1
ATOM 860 N N . GLN A 1 107 ? -12.738 4.539 -3.286 1.00 97.31 107 GLN A N 1
ATOM 861 C CA . GLN A 1 107 ? -11.781 3.653 -3.942 1.00 97.31 107 GLN A CA 1
ATOM 862 C C . GLN A 1 107 ? -10.812 3.061 -2.917 1.00 97.31 107 GLN A C 1
ATOM 864 O O . GLN A 1 107 ? -10.668 1.848 -2.886 1.00 97.31 107 GLN A O 1
ATOM 869 N N . ILE A 1 108 ? -10.284 3.878 -1.994 1.00 97.56 108 ILE A N 1
ATOM 870 C CA . ILE A 1 108 ? -9.438 3.403 -0.884 1.00 97.56 108 ILE A CA 1
ATOM 871 C C . ILE A 1 108 ? -10.160 2.315 -0.075 1.00 97.56 108 ILE A C 1
ATOM 873 O O . ILE A 1 108 ? -9.603 1.251 0.158 1.00 97.56 108 ILE A O 1
ATOM 877 N N . LYS A 1 109 ? -11.426 2.540 0.308 1.00 96.69 109 LYS A N 1
ATOM 878 C CA . LYS A 1 109 ? -12.234 1.529 1.017 1.00 96.69 109 LYS A CA 1
ATOM 879 C C . LYS A 1 109 ? -12.393 0.233 0.224 1.00 96.69 109 LYS A C 1
ATOM 881 O O . LYS A 1 109 ? -12.308 -0.841 0.804 1.00 96.69 109 LYS A O 1
ATOM 886 N N . HIS A 1 110 ? -12.644 0.335 -1.081 1.00 97.50 110 HIS A N 1
ATOM 887 C CA . HIS A 1 110 ? -12.769 -0.848 -1.933 1.00 97.50 110 HIS A CA 1
ATOM 888 C C . HIS A 1 110 ? -11.445 -1.605 -2.018 1.00 97.50 110 HIS A C 1
ATOM 890 O O . HIS A 1 110 ? -11.457 -2.825 -1.916 1.00 97.50 110 HIS A O 1
ATOM 896 N N . SER A 1 111 ? -10.327 -0.891 -2.144 1.00 97.75 111 SER A N 1
ATOM 897 C CA . SER A 1 111 ? -8.991 -1.480 -2.172 1.00 97.75 111 SER A CA 1
ATOM 898 C C . SER A 1 111 ? -8.642 -2.196 -0.877 1.00 97.75 111 SER A C 1
ATOM 900 O O . SER A 1 111 ? -8.197 -3.330 -0.928 1.00 97.75 111 SER A O 1
ATOM 902 N N . ILE A 1 112 ? -8.928 -1.607 0.285 1.00 96.88 112 ILE A N 1
ATOM 903 C CA . ILE A 1 112 ? -8.718 -2.281 1.577 1.00 96.88 112 ILE A CA 1
ATOM 904 C C . ILE A 1 112 ? -9.512 -3.588 1.644 1.00 96.88 112 ILE A C 1
ATOM 906 O O . ILE A 1 112 ? -8.950 -4.636 1.941 1.00 96.88 112 ILE A O 1
ATOM 910 N N . ASN A 1 113 ? -10.811 -3.538 1.332 1.00 96.38 113 ASN A N 1
ATOM 911 C CA . ASN A 1 113 ? -11.657 -4.731 1.353 1.00 96.38 113 ASN A CA 1
ATOM 912 C C . ASN A 1 113 ? -11.152 -5.801 0.375 1.00 96.38 113 ASN A C 1
ATOM 914 O O . ASN A 1 113 ? -11.262 -6.991 0.658 1.00 96.38 113 ASN A O 1
ATOM 918 N N . HIS A 1 114 ? -10.614 -5.375 -0.770 1.00 97.19 114 HIS A N 1
ATOM 919 C CA . HIS A 1 114 ? -10.017 -6.268 -1.751 1.00 97.19 114 HIS A CA 1
ATOM 920 C C . HIS A 1 114 ? -8.751 -6.935 -1.203 1.00 97.19 114 HIS A C 1
ATOM 922 O O . HIS A 1 114 ? -8.677 -8.155 -1.188 1.00 97.19 114 HIS A O 1
ATOM 928 N N . LEU A 1 115 ? -7.819 -6.155 -0.649 1.00 96.31 115 LEU A N 1
ATOM 929 C CA . LEU A 1 115 ? -6.574 -6.652 -0.054 1.00 96.31 115 LEU A CA 1
ATOM 930 C C . LEU A 1 115 ? -6.819 -7.628 1.109 1.00 96.31 115 LEU A C 1
ATOM 932 O O . LEU A 1 115 ? -6.080 -8.596 1.255 1.00 96.31 115 LEU A O 1
ATOM 936 N N . VAL A 1 116 ? -7.861 -7.399 1.920 1.00 95.44 116 VAL A N 1
ATOM 937 C CA . VAL A 1 116 ? -8.283 -8.344 2.973 1.00 95.44 116 VAL A CA 1
ATOM 938 C C . VAL A 1 116 ? -8.785 -9.655 2.364 1.00 95.44 116 VAL A C 1
ATOM 940 O O . VAL A 1 116 ? -8.469 -10.733 2.862 1.00 95.44 116 VAL A O 1
ATOM 943 N N . ARG A 1 117 ? -9.568 -9.582 1.281 1.00 94.56 117 ARG A N 1
ATOM 944 C CA . ARG A 1 117 ? -10.110 -10.767 0.601 1.00 94.56 117 ARG A CA 1
ATOM 945 C C . ARG A 1 117 ? -9.008 -11.619 -0.028 1.00 94.56 117 ARG A C 1
ATOM 947 O O . ARG A 1 117 ? -9.064 -12.837 0.106 1.00 94.56 117 ARG A O 1
ATOM 954 N N . GLU A 1 118 ? -8.020 -10.974 -0.643 1.00 93.81 118 GLU A N 1
ATOM 955 C CA . GLU A 1 118 ? -6.835 -11.630 -1.216 1.00 93.81 118 GLU A CA 1
ATOM 956 C C . GLU A 1 118 ? -5.787 -12.006 -0.151 1.00 93.81 118 GLU A C 1
ATOM 958 O O . GLU A 1 118 ? -4.712 -12.492 -0.477 1.00 93.81 118 GLU A O 1
ATOM 963 N N . GLN A 1 119 ? -6.092 -11.804 1.139 1.00 92.94 119 GLN A N 1
ATOM 964 C CA . GLN A 1 119 ? -5.246 -12.186 2.275 1.00 92.94 119 GLN A CA 1
ATOM 965 C C . GLN A 1 119 ? -3.849 -11.544 2.279 1.00 92.94 119 GLN A C 1
ATOM 967 O O . GLN A 1 119 ? -2.954 -12.037 2.954 1.00 92.94 119 GLN A O 1
ATOM 972 N N . LEU A 1 120 ? -3.662 -10.414 1.591 1.00 92.12 120 LEU A N 1
ATOM 973 C CA . LEU A 1 120 ? -2.418 -9.633 1.653 1.00 92.12 120 LEU A CA 1
ATOM 974 C C . LEU A 1 120 ? -2.335 -8.794 2.934 1.00 92.12 120 LEU A C 1
ATOM 976 O O . LEU A 1 120 ? -1.255 -8.439 3.400 1.00 92.12 120 LEU A O 1
ATOM 980 N N . ILE A 1 121 ? -3.488 -8.455 3.512 1.00 94.50 121 ILE A N 1
ATOM 981 C CA . ILE A 1 121 ? -3.584 -7.803 4.819 1.00 94.50 121 ILE A CA 1
ATOM 982 C C . ILE A 1 121 ? -4.652 -8.487 5.666 1.00 94.50 121 ILE A C 1
ATOM 984 O O . ILE A 1 121 ? -5.631 -9.021 5.148 1.00 94.50 121 ILE A O 1
ATOM 988 N N . SER A 1 122 ? -4.498 -8.413 6.983 1.00 93.94 122 SER A N 1
ATOM 989 C CA . SER A 1 122 ? -5.494 -8.886 7.943 1.00 93.94 122 SER A CA 1
ATOM 990 C C . SER A 1 122 ? -6.116 -7.710 8.689 1.00 93.94 122 SER A C 1
ATOM 992 O O . SER A 1 122 ? -5.407 -6.799 9.122 1.00 93.94 122 SER A O 1
ATOM 994 N N . GLU A 1 123 ? -7.442 -7.705 8.834 1.00 92.75 123 GLU A N 1
ATOM 995 C CA . GLU A 1 123 ? -8.127 -6.726 9.679 1.00 92.75 123 GLU A CA 1
ATOM 996 C C . GLU A 1 123 ? -7.977 -7.118 11.155 1.00 92.75 123 GLU A C 1
ATOM 998 O O . GLU A 1 123 ? -8.263 -8.244 11.568 1.00 92.75 123 GLU A O 1
ATOM 1003 N N . SER A 1 124 ? -7.521 -6.170 11.970 1.00 88.94 124 SER A N 1
ATOM 1004 C CA . SER A 1 124 ? -7.411 -6.341 13.415 1.00 88.94 124 SER A CA 1
ATOM 1005 C C . SER A 1 124 ? -8.792 -6.374 14.077 1.00 88.94 124 SER A C 1
ATOM 1007 O O . SER A 1 124 ? -9.768 -5.819 13.578 1.00 88.94 124 SER A O 1
ATOM 1009 N N . SER A 1 125 ? -8.863 -6.902 15.301 1.00 85.19 125 SER A N 1
ATOM 1010 C CA . SER A 1 125 ? -10.049 -6.755 16.159 1.00 85.19 125 SER A CA 1
ATOM 1011 C C . SER A 1 125 ? -10.395 -5.289 16.465 1.00 85.19 125 SER A C 1
ATOM 1013 O O . SER A 1 125 ? -11.528 -4.974 16.838 1.00 85.19 125 SER A O 1
ATOM 1015 N N . ARG A 1 126 ? -9.429 -4.374 16.311 1.00 87.62 126 ARG A N 1
ATOM 1016 C CA . ARG A 1 126 ? -9.637 -2.927 16.410 1.00 87.62 126 ARG A CA 1
ATOM 1017 C C . ARG A 1 126 ? -10.030 -2.372 15.042 1.00 87.62 126 ARG A C 1
ATOM 1019 O O . ARG A 1 126 ? -9.235 -2.389 14.111 1.00 87.62 126 ARG A O 1
ATOM 1026 N N . SER A 1 127 ? -11.231 -1.803 14.949 1.00 86.06 127 SER A N 1
ATOM 1027 C CA . SER A 1 127 ? -11.757 -1.260 13.689 1.00 86.06 127 SER A CA 1
ATOM 1028 C C . SER A 1 127 ? -10.799 -0.260 13.025 1.00 86.06 127 SER A C 1
ATOM 1030 O O . SER A 1 127 ? -10.336 0.696 13.661 1.00 86.06 127 SER A O 1
ATOM 1032 N N . GLY A 1 128 ? -10.519 -0.480 11.736 1.00 88.31 128 GLY A N 1
ATOM 1033 C CA . GLY A 1 128 ? -9.633 0.362 10.927 1.00 88.31 128 GLY A CA 1
ATOM 1034 C C . GLY A 1 128 ? -8.135 0.154 11.170 1.00 88.31 128 GLY A C 1
ATOM 1035 O O . GLY A 1 128 ? -7.339 0.949 10.665 1.00 88.31 128 GLY A O 1
ATOM 1036 N N . TYR A 1 129 ? -7.757 -0.869 11.940 1.00 94.25 129 TYR A N 1
ATOM 1037 C CA . TYR A 1 129 ? -6.378 -1.330 12.062 1.00 94.25 129 TYR A CA 1
ATOM 1038 C C . TYR A 1 129 ? -6.152 -2.548 11.170 1.00 94.25 129 TYR A C 1
ATOM 1040 O O . TYR A 1 129 ? -6.977 -3.460 11.144 1.00 94.25 129 TYR A O 1
ATOM 1048 N N . TYR A 1 130 ? -5.016 -2.566 10.484 1.00 94.50 130 TYR A N 1
ATOM 1049 C CA . TYR A 1 130 ? -4.646 -3.615 9.545 1.00 94.50 130 TYR A CA 1
ATOM 1050 C C . TYR A 1 130 ? -3.217 -4.070 9.792 1.00 94.50 130 TYR A C 1
ATOM 1052 O O . TYR A 1 130 ? -2.354 -3.267 10.152 1.00 94.50 130 TYR A O 1
ATOM 1060 N N . THR A 1 131 ? -2.980 -5.350 9.563 1.00 92.62 131 THR A N 1
ATOM 1061 C CA . THR A 1 131 ? -1.681 -5.995 9.715 1.00 92.62 131 THR A CA 1
ATOM 1062 C C . THR A 1 131 ? -1.208 -6.494 8.360 1.00 92.62 131 THR A C 1
ATOM 1064 O O . THR A 1 131 ? -1.986 -7.107 7.628 1.00 92.62 131 THR A O 1
ATOM 1067 N N . ILE A 1 132 ? 0.055 -6.227 8.025 1.00 90.38 132 ILE A N 1
ATOM 1068 C CA . ILE A 1 132 ? 0.701 -6.782 6.830 1.00 90.38 132 ILE A CA 1
ATOM 1069 C C . ILE A 1 132 ? 1.381 -8.083 7.243 1.00 90.38 132 ILE A C 1
ATOM 1071 O O . ILE A 1 132 ? 2.369 -8.049 7.979 1.00 90.38 132 ILE A O 1
ATOM 1075 N N . LEU A 1 133 ? 0.840 -9.211 6.784 1.00 80.12 133 LEU A N 1
ATOM 1076 C CA . LEU A 1 133 ? 1.223 -10.548 7.248 1.00 80.12 133 LEU A CA 1
ATOM 1077 C C . LEU A 1 133 ? 2.709 -10.837 7.001 1.00 80.12 133 LEU A C 1
ATOM 1079 O O . LEU A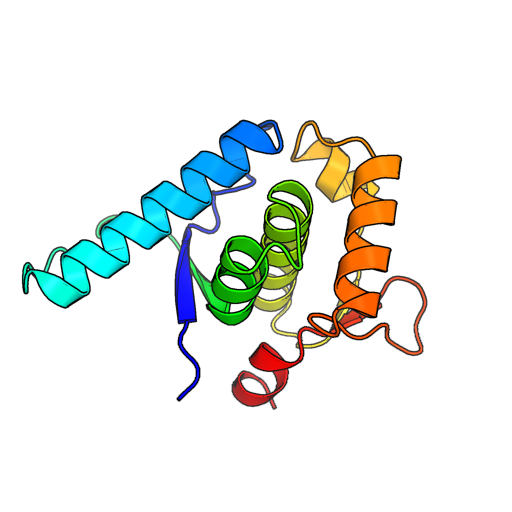 1 133 ? 3.408 -11.374 7.856 1.00 80.12 133 LEU A O 1
ATOM 1083 N N . GLU A 1 134 ? 3.232 -10.398 5.862 1.00 81.31 134 GLU A N 1
ATOM 1084 C CA . GLU A 1 134 ? 4.622 -10.602 5.461 1.00 81.31 134 GLU A CA 1
ATOM 1085 C C . GLU A 1 134 ? 5.617 -9.791 6.295 1.00 81.31 134 GLU A C 1
ATOM 1087 O O . GLU A 1 134 ? 6.773 -10.191 6.439 1.00 81.31 134 GLU A O 1
ATOM 1092 N N . LEU A 1 135 ? 5.182 -8.660 6.856 1.00 81.88 135 LEU A N 1
ATOM 1093 C CA . LEU A 1 135 ? 6.018 -7.819 7.712 1.00 81.88 135 LEU A CA 1
ATOM 1094 C C . LEU A 1 135 ? 5.937 -8.220 9.189 1.00 81.88 135 LEU A C 1
ATOM 1096 O O . LEU A 1 135 ? 6.825 -7.837 9.950 1.00 81.88 135 LEU A O 1
ATOM 1100 N N . GLU A 1 136 ? 4.941 -9.015 9.605 1.00 71.81 136 GLU A N 1
ATOM 1101 C CA . GLU A 1 136 ? 4.887 -9.548 10.977 1.00 71.81 136 GLU A CA 1
ATOM 1102 C C . GLU A 1 136 ? 6.160 -10.321 11.327 1.00 71.81 136 GLU A C 1
ATOM 1104 O O . GLU A 1 136 ? 6.697 -10.155 12.417 1.00 71.81 136 GLU A O 1
ATOM 1109 N N . LEU A 1 137 ? 6.685 -11.097 10.375 1.00 65.19 137 LEU A N 1
ATOM 1110 C CA . LEU A 1 137 ? 7.886 -11.917 10.554 1.00 65.19 137 LEU A CA 1
ATOM 1111 C C . LEU A 1 137 ? 9.185 -11.105 10.696 1.00 65.19 137 LEU A C 1
ATOM 1113 O O . LEU A 1 137 ? 10.210 -11.672 11.063 1.00 65.19 137 LEU A O 1
ATOM 1117 N N . LEU A 1 138 ? 9.172 -9.809 10.366 1.00 64.69 138 LEU A N 1
ATOM 1118 C CA . LEU A 1 138 ? 10.346 -8.932 10.456 1.00 64.69 138 LEU A CA 1
ATOM 1119 C C . LEU A 1 138 ? 10.373 -8.094 11.739 1.00 64.69 138 LEU A C 1
ATOM 1121 O O . LEU A 1 138 ? 11.435 -7.594 12.108 1.00 64.69 138 LEU A O 1
ATOM 1125 N N . LEU A 1 139 ? 9.217 -7.896 12.378 1.00 61.00 139 LEU A N 1
ATOM 1126 C CA . LEU A 1 139 ? 9.048 -6.995 13.525 1.00 61.00 139 LEU A CA 1
ATOM 1127 C C . LEU A 1 139 ? 8.606 -7.709 14.816 1.00 61.00 139 LEU A C 1
ATOM 112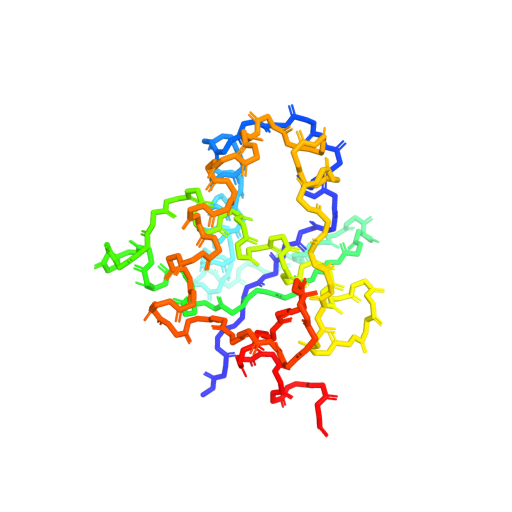9 O O . LEU A 1 139 ? 8.565 -7.058 15.860 1.00 61.00 139 LEU A O 1
ATOM 1133 N N . GLY A 1 140 ? 8.272 -9.003 14.753 1.00 51.50 140 GLY A N 1
ATOM 1134 C CA . GLY A 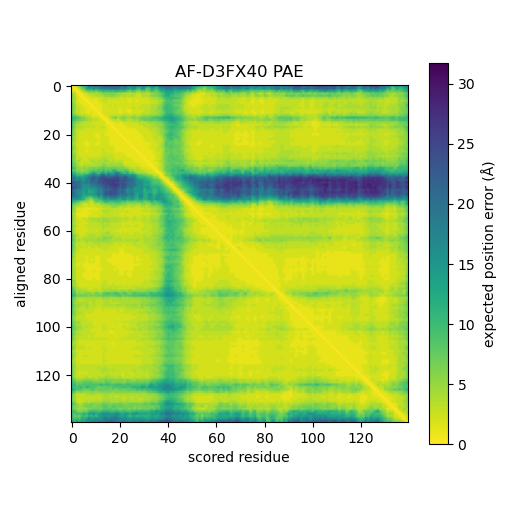1 140 ? 7.988 -9.871 15.906 1.00 51.50 140 GLY A CA 1
ATOM 1135 C C . GLY A 1 140 ? 9.173 -10.747 16.289 1.00 51.50 140 GLY A C 1
ATOM 1136 O O . GLY A 1 140 ? 9.339 -10.978 17.507 1.00 51.50 140 GLY A O 1
#

Radius of gyration: 14.59 Å; Cα contacts (8 Å, |Δi|>4): 179; chains: 1; bounding box: 41×31×30 Å

Mean predicted aligned error: 5.51 Å

pLDDT: mean 87.01, std 13.49, range [45.0, 97.75]

Sequence (140 aa):
MLDLFILPTSLFNQSLTDAELYEEIYKQFDKQVETFLGGTDERLNSNGEKSFFVPSNAIAAEYGEEIRGIDLVVYVYLCLLVFNNQENTVKLDINDLAKRTRIKKTQIKHSINHLVREQLISESSRSGYYTILELELLLG

Nearest PDB structures (foldseek):
  5whm-assembly1_C  TM=5.924E-01  e=7.678E-02  Brucella abortus
  5ey0-assembly1_A  TM=5.953E-01  e=2.550E-01  Staphylococcus aureus subsp. aureus Mu3
  5ey0-assembly1_B  TM=5.572E-01  e=2.401E-01  Staphylococcus aureus subsp. aureus Mu3
  4b8x-assembly1_B  TM=4.432E-01  e=1.486E-01  Streptomyces coelicolor
  3c7j-assembly1_B-2  TM=6.102E-01  e=1.076E+00  Pseudomonas syringae pv. tomato str. DC3000

Foldseek 3Di:
DFDKFKDFLCLLVAAEALVVSLVNVVVSVVVVVCCVVVVPPPPPCPPPTDIF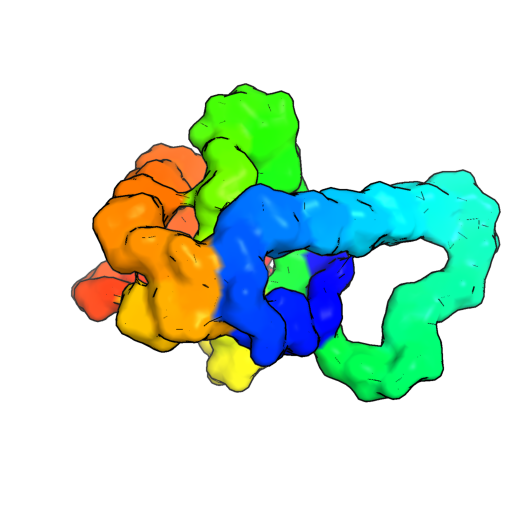IDGCVLVVCCVVVLADSSLSSLSVVVRSQCVVVVHQKGADDLVVSVVSYVDDSVSSVVSVVSCCVVVQWPDDPDPRIIGRPSCVVVSD